Protein AF-T1J9W4-F1 (afdb_monomer_lite)

pLDDT: mean 79.95, std 18.76, range [46.22, 96.94]

Secondary structure (DSSP, 8-state):
--SHHHHHHHHTTGGG--------EEEEEEEPPTT--HHHHHHHTPPTTEEEEEEEESSSSEEEEEEEE-

Foldseek 3Di:
DPPVVVVVVVVVVVVPPPDPPV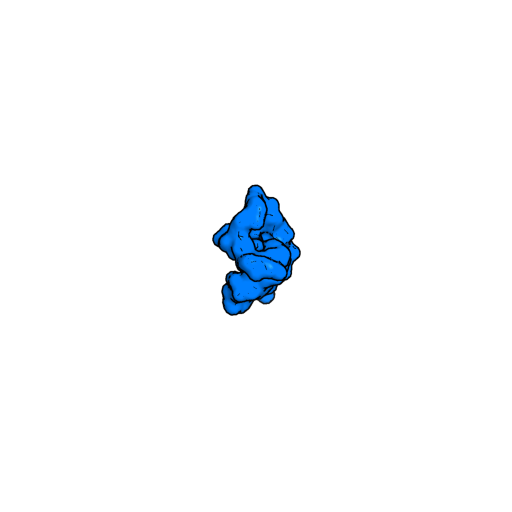FDKDKDKDWDDPPDDQVVVLCVVADPQWDWDDWDDPDPTMIITIITGD

Sequence (70 aa):
MKAYLLCFLLLSAVLLIGTAEGKSKMKMEISKRPGLNCYDSCRWAAPSGYKLKEASAKSSTKCKCKYKSY

Organism: Strigamia maritima (NCBI:txid126957)

Radius of gyration: 22.41 Å; chains: 1; bounding box: 40×19×70 Å

Structure (mmCIF, N/CA/C/O backbone):
data_AF-T1J9W4-F1
#
_entry.id   AF-T1J9W4-F1
#
loop_
_atom_site.group_PDB
_atom_site.id
_atom_site.type_symbol
_atom_site.label_atom_id
_atom_site.label_alt_id
_atom_site.label_comp_id
_atom_site.label_asym_id
_atom_site.label_entity_id
_atom_site.label_seq_id
_atom_site.pdbx_PDB_ins_code
_atom_site.Cartn_x
_atom_site.Cartn_y
_atom_site.Cartn_z
_atom_site.occupancy
_atom_site.B_iso_or_equiv
_atom_site.auth_seq_id
_atom_site.auth_comp_id
_atom_site.auth_asym_id
_atom_site.auth_atom_id
_atom_site.pdbx_PDB_model_num
ATOM 1 N N . MET A 1 1 ? -25.435 14.098 53.707 1.00 51.91 1 MET A N 1
ATOM 2 C CA . MET A 1 1 ? -25.478 14.524 52.286 1.00 51.91 1 MET A CA 1
ATOM 3 C C . MET A 1 1 ? -24.077 14.459 51.656 1.00 51.91 1 MET A C 1
ATOM 5 O O . MET A 1 1 ? -23.516 15.482 51.303 1.00 51.91 1 MET A O 1
ATOM 9 N N . LYS A 1 2 ? -23.459 13.270 51.573 1.00 51.84 2 LYS A N 1
ATOM 10 C CA . LYS A 1 2 ? -22.066 13.094 51.088 1.00 51.84 2 LYS A CA 1
ATOM 11 C C . LYS A 1 2 ? -21.895 11.927 50.099 1.00 51.84 2 LYS A C 1
ATOM 13 O O . LYS A 1 2 ? -20.792 11.687 49.636 1.00 51.84 2 LYS A O 1
ATOM 18 N N . ALA A 1 3 ? -22.982 11.227 49.759 1.00 54.09 3 ALA A N 1
ATOM 19 C CA . ALA A 1 3 ? -22.960 10.105 48.816 1.00 54.09 3 ALA A CA 1
ATOM 20 C C . ALA A 1 3 ? -23.112 10.549 47.347 1.00 54.09 3 ALA A C 1
ATOM 22 O O . ALA A 1 3 ? -22.640 9.871 46.443 1.00 54.09 3 ALA A O 1
ATOM 23 N N . TYR A 1 4 ? -23.707 11.723 47.103 1.00 55.03 4 TYR A N 1
ATOM 24 C CA . TYR A 1 4 ? -23.960 12.224 45.747 1.00 55.03 4 TYR A CA 1
ATOM 25 C C . TYR A 1 4 ? -22.690 12.674 45.006 1.00 55.03 4 TYR A C 1
ATOM 27 O O . TYR A 1 4 ? -22.672 12.672 43.779 1.00 55.03 4 TYR A O 1
ATOM 35 N N . LEU A 1 5 ? -21.616 13.016 45.734 1.00 51.19 5 LEU A N 1
ATOM 36 C CA . LEU A 1 5 ? -20.354 13.455 45.128 1.00 51.19 5 LEU A CA 1
ATOM 37 C C . LEU A 1 5 ? -19.605 12.304 44.433 1.00 51.19 5 LEU A C 1
ATOM 39 O O . LEU A 1 5 ? -18.985 12.511 43.395 1.00 51.19 5 LEU A O 1
ATOM 43 N N . LEU A 1 6 ? -19.684 11.086 44.984 1.00 52.94 6 LEU A N 1
ATOM 44 C CA . LEU A 1 6 ? -18.998 9.912 44.433 1.00 52.94 6 LEU A CA 1
ATOM 45 C C . LEU A 1 6 ? -19.667 9.395 43.153 1.00 52.94 6 LEU A C 1
ATOM 47 O O . LEU A 1 6 ? -18.972 9.000 42.220 1.00 52.94 6 LEU A O 1
ATOM 51 N N . CYS A 1 7 ? -20.999 9.467 43.061 1.00 54.81 7 CYS A N 1
ATOM 52 C CA . CYS A 1 7 ? -21.715 9.068 41.845 1.00 54.81 7 CYS A CA 1
ATOM 53 C C . CYS A 1 7 ? -21.411 9.978 40.644 1.00 54.81 7 CYS A C 1
ATOM 55 O O . CYS A 1 7 ? -21.369 9.499 39.513 1.00 54.81 7 CYS A O 1
ATOM 57 N N . PHE A 1 8 ? -21.156 11.271 40.868 1.00 55.00 8 PHE A N 1
ATOM 58 C CA . PHE A 1 8 ? -20.884 12.222 39.783 1.00 55.00 8 PHE A CA 1
ATOM 59 C C . PHE A 1 8 ? -19.514 11.990 39.112 1.00 55.00 8 PHE A C 1
ATOM 61 O O . PHE A 1 8 ? -19.353 12.193 37.906 1.00 55.00 8 PHE A O 1
ATOM 68 N N . LEU A 1 9 ? -18.535 11.497 39.878 1.00 52.25 9 LEU A N 1
ATOM 69 C CA . LEU A 1 9 ? -17.198 11.148 39.383 1.00 52.25 9 LEU A CA 1
ATOM 70 C C . LEU A 1 9 ? -17.211 9.925 38.453 1.00 52.25 9 LEU A C 1
ATOM 72 O O . LEU A 1 9 ? -16.473 9.902 37.471 1.00 52.25 9 LEU A O 1
ATOM 76 N N . LEU A 1 10 ? -18.080 8.943 38.710 1.00 52.28 10 LEU A N 1
ATOM 77 C CA . LEU A 1 10 ? -18.188 7.731 37.886 1.00 52.28 10 LEU A CA 1
ATOM 78 C C . LEU A 1 10 ? -18.851 7.990 36.524 1.00 52.28 10 LEU A C 1
ATOM 80 O O . LEU A 1 10 ? -18.423 7.423 35.520 1.00 52.28 10 LEU A O 1
ATOM 84 N N . LEU A 1 11 ? -19.845 8.881 36.453 1.00 52.16 11 LEU A N 1
ATOM 85 C CA . LEU A 1 11 ? -20.521 9.215 35.190 1.00 52.16 11 LEU A CA 1
ATOM 86 C C . LEU A 1 11 ? -19.641 10.012 34.216 1.00 52.16 11 LEU A C 1
ATOM 88 O O . LEU A 1 11 ? -19.808 9.899 33.003 1.00 52.16 11 LEU A O 1
ATOM 92 N N . SER A 1 12 ? -18.667 10.769 34.724 1.00 52.81 12 SER A N 1
ATOM 93 C CA . SER A 1 12 ? -17.794 11.610 33.891 1.00 52.81 12 SER A CA 1
ATOM 94 C C . SER A 1 12 ? -16.774 10.799 33.076 1.00 52.81 12 SER A C 1
ATOM 96 O O . SER A 1 12 ? -16.266 11.283 32.067 1.00 52.81 12 SER A O 1
ATOM 98 N N . ALA A 1 13 ? -16.503 9.546 33.463 1.00 53.66 13 ALA A N 1
ATOM 99 C CA . ALA A 1 13 ? -15.598 8.657 32.732 1.00 53.66 13 ALA A CA 1
ATOM 100 C C . ALA A 1 13 ? -16.223 8.070 31.451 1.00 53.66 13 ALA A C 1
ATOM 102 O O . ALA A 1 13 ? -15.499 7.674 30.539 1.00 53.66 13 ALA A O 1
ATOM 103 N N . VAL A 1 14 ? -17.557 8.037 31.349 1.00 54.94 14 VAL A N 1
ATOM 104 C CA . VAL A 1 14 ? -18.258 7.416 30.209 1.00 54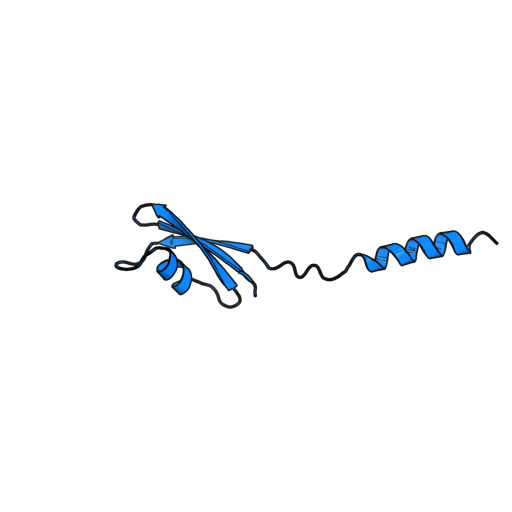.94 14 VAL A CA 1
ATOM 105 C C . VAL A 1 14 ? -18.230 8.312 28.959 1.00 54.94 14 VAL A C 1
ATOM 107 O O . VAL A 1 14 ? -18.332 7.820 27.839 1.00 54.94 14 VAL A O 1
ATOM 110 N N . LEU A 1 15 ? -18.006 9.622 29.118 1.00 49.06 15 LEU A N 1
ATOM 111 C CA . LEU A 1 15 ? -18.017 10.600 28.019 1.00 49.06 15 LEU A CA 1
ATOM 112 C C . LEU A 1 15 ? -16.742 10.614 27.153 1.00 49.06 15 LEU A C 1
ATOM 114 O O . LEU A 1 15 ? -16.741 11.238 26.095 1.00 49.06 15 LEU A O 1
ATOM 118 N N . LEU A 1 16 ? -15.664 9.928 27.555 1.00 51.78 16 LEU A N 1
ATOM 119 C CA . LEU A 1 16 ? -14.394 9.914 26.808 1.00 51.78 16 LEU A CA 1
ATOM 120 C C . LEU A 1 16 ? -14.273 8.785 25.776 1.00 51.78 16 LEU A C 1
ATOM 122 O O . LEU A 1 16 ? -13.308 8.766 25.014 1.00 51.78 16 LEU A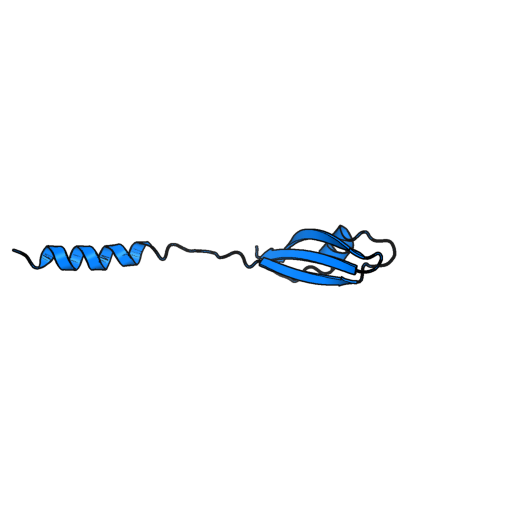 O 1
ATOM 126 N N . ILE A 1 17 ? -15.261 7.893 25.663 1.00 53.88 17 ILE A N 1
ATOM 127 C CA . ILE A 1 17 ? -15.330 6.907 24.568 1.00 53.88 17 ILE A CA 1
ATOM 128 C C . ILE A 1 17 ? -16.022 7.552 23.351 1.00 53.88 17 ILE A C 1
ATOM 130 O O . ILE A 1 17 ? -16.894 6.983 22.702 1.00 53.88 17 ILE A O 1
ATOM 134 N N . GLY A 1 18 ? -15.657 8.799 23.052 1.00 46.22 18 GLY A N 1
ATOM 135 C CA . GLY A 1 18 ? -16.024 9.471 21.817 1.00 46.22 18 GLY A CA 1
ATOM 136 C C . GLY A 1 18 ? -15.199 8.881 20.683 1.00 46.22 18 GLY A C 1
ATOM 137 O O . GLY A 1 18 ? -14.046 9.258 20.508 1.00 46.22 18 GLY A O 1
ATOM 138 N N . THR A 1 19 ? -15.778 7.910 19.973 1.00 52.53 19 THR A N 1
ATOM 139 C CA . THR A 1 19 ? -15.537 7.609 18.551 1.00 52.53 19 THR A CA 1
ATOM 140 C C . THR A 1 19 ? -14.155 8.012 18.029 1.00 52.53 19 THR A C 1
ATOM 142 O O . THR A 1 19 ? -14.019 8.870 17.155 1.00 52.53 19 THR A O 1
ATOM 145 N N . ALA A 1 20 ? -13.100 7.360 18.519 1.00 52.06 20 ALA A N 1
ATOM 146 C CA . ALA A 1 20 ? -11.886 7.261 17.733 1.00 52.06 20 ALA A CA 1
ATOM 147 C C . ALA A 1 20 ? -12.210 6.305 16.580 1.00 52.06 20 ALA A C 1
ATOM 149 O O . ALA A 1 20 ? -11.896 5.118 16.639 1.00 52.06 20 ALA A O 1
ATOM 150 N N . GLU A 1 21 ? -12.867 6.814 15.532 1.00 53.00 21 GLU A N 1
ATOM 151 C CA . GLU A 1 21 ? -12.803 6.220 14.198 1.00 53.00 21 GLU A CA 1
ATOM 152 C C . GLU A 1 21 ? -11.334 6.276 13.775 1.00 53.00 21 GLU A C 1
ATOM 154 O O . GLU A 1 21 ? -10.848 7.192 13.100 1.00 53.00 21 GLU A O 1
ATOM 159 N N . GLY A 1 22 ? -10.571 5.322 14.301 1.00 59.22 22 GLY A N 1
ATOM 160 C CA . GLY A 1 22 ? -9.154 5.170 14.082 1.00 59.22 22 GLY A CA 1
ATOM 161 C C . GLY A 1 22 ? -8.970 4.720 12.653 1.00 59.22 22 GLY A C 1
ATOM 162 O O . GLY A 1 22 ? -8.847 3.529 12.396 1.00 59.22 22 GLY A O 1
ATOM 163 N N . LYS A 1 23 ? -8.973 5.672 11.714 1.00 71.19 23 LYS A N 1
ATOM 164 C CA . LYS A 1 23 ? -8.712 5.389 10.303 1.00 71.19 23 LYS A CA 1
ATOM 165 C C . LYS A 1 23 ? -7.419 4.588 10.203 1.00 71.19 23 LYS A C 1
ATOM 167 O O . LYS A 1 23 ? -6.331 5.121 10.460 1.00 71.19 23 LYS A O 1
ATOM 172 N N . SER A 1 24 ? -7.554 3.312 9.860 1.00 80.38 24 SER A N 1
ATOM 173 C CA . SER A 1 24 ? -6.472 2.340 9.924 1.00 80.38 24 SER A CA 1
ATOM 174 C C . SER A 1 24 ? -5.419 2.699 8.883 1.00 80.38 24 SER A C 1
ATOM 176 O O . SER A 1 24 ? -5.727 2.895 7.704 1.00 80.38 24 SER A O 1
ATOM 178 N N . LYS A 1 25 ? -4.166 2.859 9.319 1.00 88.44 25 LYS A N 1
ATOM 179 C CA . LYS A 1 25 ? -3.035 3.146 8.430 1.00 88.44 25 LYS A CA 1
ATOM 180 C C . LYS A 1 25 ? -2.377 1.828 8.045 1.00 88.44 25 LYS A C 1
ATOM 182 O O . LYS A 1 25 ? -1.842 1.138 8.906 1.00 88.44 25 LYS A O 1
ATOM 187 N N . MET A 1 26 ? -2.342 1.526 6.754 1.00 90.56 26 MET A N 1
ATOM 188 C CA . MET A 1 26 ? -1.689 0.334 6.217 1.00 90.56 26 MET A CA 1
ATOM 189 C C . MET A 1 26 ? -0.418 0.731 5.464 1.00 90.56 26 MET A C 1
ATOM 191 O O . MET A 1 26 ? -0.416 1.696 4.702 1.00 90.56 26 MET A O 1
ATOM 195 N N . LYS A 1 27 ? 0.678 -0.001 5.669 1.00 93.44 27 LYS A N 1
ATOM 196 C CA . LYS A 1 27 ? 1.917 0.149 4.892 1.00 93.44 27 LYS A CA 1
ATOM 197 C C . LYS A 1 27 ? 2.151 -1.138 4.116 1.00 93.44 27 LYS A C 1
ATOM 199 O O . LYS A 1 27 ? 2.100 -2.209 4.708 1.00 93.44 27 LYS A O 1
ATOM 204 N N . MET A 1 28 ? 2.430 -1.025 2.827 1.00 92.69 28 MET A N 1
ATOM 205 C CA . MET A 1 28 ? 2.680 -2.164 1.948 1.00 92.69 28 MET A CA 1
ATOM 206 C C . MET A 1 28 ? 3.910 -1.889 1.088 1.00 92.69 28 MET A C 1
ATOM 208 O O . MET A 1 28 ? 4.164 -0.747 0.704 1.00 92.69 28 MET A O 1
ATOM 212 N N . GLU A 1 29 ? 4.684 -2.926 0.797 1.00 95.69 29 GLU A N 1
ATOM 213 C CA . GLU A 1 29 ? 5.756 -2.881 -0.194 1.00 95.69 29 GLU A CA 1
ATOM 214 C C . GLU A 1 29 ? 5.315 -3.694 -1.406 1.00 95.69 29 GLU A C 1
ATOM 216 O O . GLU A 1 29 ? 4.866 -4.828 -1.257 1.00 95.69 29 GLU A O 1
ATOM 221 N N . ILE A 1 30 ? 5.432 -3.107 -2.593 1.00 95.25 30 ILE A N 1
ATOM 222 C CA . ILE A 1 30 ? 5.097 -3.767 -3.855 1.00 95.25 30 ILE A CA 1
ATOM 223 C C . ILE A 1 30 ? 6.249 -3.633 -4.841 1.00 95.25 30 ILE A C 1
ATOM 225 O O . ILE A 1 30 ? 7.051 -2.695 -4.769 1.00 95.25 30 ILE A O 1
ATOM 229 N N . SER A 1 31 ? 6.288 -4.530 -5.817 1.00 94.88 31 SER A N 1
ATOM 230 C CA . SER A 1 31 ? 7.137 -4.355 -6.989 1.00 94.88 31 SER A CA 1
ATOM 231 C C . SER A 1 31 ? 6.570 -3.254 -7.886 1.00 94.88 31 SER A C 1
ATOM 233 O O . SER A 1 31 ? 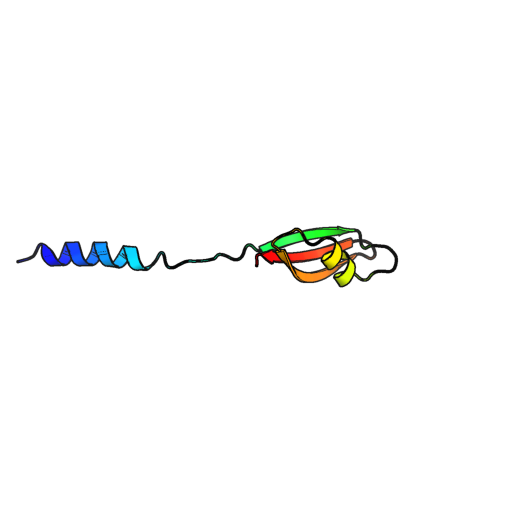5.367 -3.197 -8.149 1.00 94.88 31 SER A O 1
ATOM 235 N N . LYS A 1 32 ? 7.447 -2.369 -8.360 1.00 94.44 32 LYS A N 1
ATOM 236 C CA . LYS A 1 32 ? 7.128 -1.342 -9.350 1.00 94.44 32 LYS A CA 1
ATOM 237 C C . LYS A 1 32 ? 6.717 -2.032 -10.647 1.00 94.44 32 LYS A C 1
ATOM 239 O O . LYS A 1 32 ? 7.448 -2.887 -11.148 1.00 94.44 32 LYS A O 1
ATOM 244 N N . ARG A 1 33 ? 5.566 -1.656 -11.201 1.00 92.75 33 ARG A N 1
ATOM 245 C CA . ARG A 1 33 ? 5.140 -2.179 -12.501 1.00 92.75 33 ARG A CA 1
ATOM 246 C C . ARG A 1 33 ? 5.996 -1.577 -13.626 1.00 92.75 33 ARG A C 1
ATOM 248 O O . ARG A 1 33 ? 6.316 -0.386 -13.561 1.00 92.75 33 ARG A O 1
ATOM 255 N N . PRO A 1 34 ? 6.349 -2.360 -14.661 1.00 91.62 34 PRO A N 1
ATOM 256 C CA . PRO A 1 34 ? 7.047 -1.838 -15.832 1.00 91.62 34 PRO A CA 1
ATOM 257 C C . PRO A 1 34 ? 6.260 -0.684 -16.463 1.00 91.62 34 PRO A C 1
ATOM 259 O O . PRO A 1 34 ? 5.040 -0.762 -16.579 1.00 91.62 34 PRO A O 1
ATOM 262 N N . GLY A 1 35 ? 6.945 0.400 -16.832 1.00 90.06 35 GLY A N 1
ATOM 263 C CA . GLY A 1 35 ? 6.322 1.566 -17.473 1.00 90.06 35 GLY A CA 1
ATOM 264 C C . GLY A 1 35 ? 5.483 2.470 -16.558 1.00 90.06 35 GLY A C 1
ATOM 265 O O . GLY A 1 35 ? 5.026 3.513 -17.011 1.00 90.06 35 GLY A O 1
ATOM 266 N N . LEU A 1 36 ? 5.310 2.130 -15.276 1.00 93.19 36 LEU A N 1
ATOM 267 C CA . LEU A 1 36 ? 4.575 2.953 -14.310 1.00 93.19 36 LEU A CA 1
ATOM 268 C C . LEU A 1 36 ? 5.505 3.541 -13.252 1.00 93.19 36 LEU A C 1
ATOM 270 O O . LEU A 1 36 ? 6.520 2.951 -12.882 1.00 93.19 36 LEU A O 1
ATOM 274 N N . ASN A 1 37 ? 5.148 4.706 -12.713 1.00 93.44 37 ASN A N 1
ATOM 275 C CA . ASN A 1 37 ? 5.809 5.240 -11.525 1.00 93.44 37 ASN A CA 1
ATOM 276 C C . ASN A 1 37 ? 5.309 4.509 -10.253 1.00 93.44 37 ASN A C 1
ATOM 278 O O . ASN A 1 37 ? 4.390 3.681 -10.290 1.00 93.44 37 ASN A O 1
ATOM 282 N N . CYS A 1 38 ? 5.933 4.790 -9.104 1.00 93.38 38 CYS A N 1
ATOM 283 C CA . CYS A 1 38 ? 5.530 4.156 -7.847 1.00 93.38 38 CYS A CA 1
ATOM 284 C C . CYS A 1 38 ? 4.148 4.591 -7.359 1.00 93.38 38 CYS A C 1
ATOM 286 O O . CYS A 1 38 ? 3.473 3.795 -6.714 1.00 93.38 38 CYS A O 1
ATOM 288 N N . TYR A 1 39 ? 3.718 5.815 -7.664 1.00 93.81 39 TYR A N 1
ATOM 289 C CA . TYR A 1 39 ? 2.393 6.289 -7.283 1.00 93.81 39 TYR A CA 1
ATOM 290 C C . TYR A 1 39 ? 1.303 5.479 -7.984 1.00 93.81 39 TYR A C 1
ATOM 292 O O . TYR A 1 39 ? 0.432 4.922 -7.319 1.00 93.81 39 TYR A O 1
ATOM 300 N N . ASP A 1 40 ? 1.410 5.320 -9.301 1.00 95.38 40 ASP A N 1
ATOM 301 C CA . ASP A 1 40 ? 0.472 4.538 -10.101 1.00 95.38 40 ASP A CA 1
ATOM 302 C C . ASP A 1 40 ? 0.525 3.062 -9.722 1.00 95.38 40 ASP A C 1
ATOM 304 O O . ASP A 1 40 ? -0.515 2.454 -9.480 1.00 95.38 40 ASP A O 1
ATOM 308 N N . SER A 1 41 ? 1.725 2.498 -9.552 1.00 95.50 41 SER A N 1
ATOM 309 C CA . SER A 1 41 ? 1.876 1.114 -9.079 1.00 95.50 41 SER A CA 1
ATOM 310 C C . SER A 1 41 ? 1.163 0.900 -7.736 1.00 95.50 41 SER A C 1
ATOM 312 O O . SER A 1 41 ? 0.397 -0.051 -7.583 1.00 95.5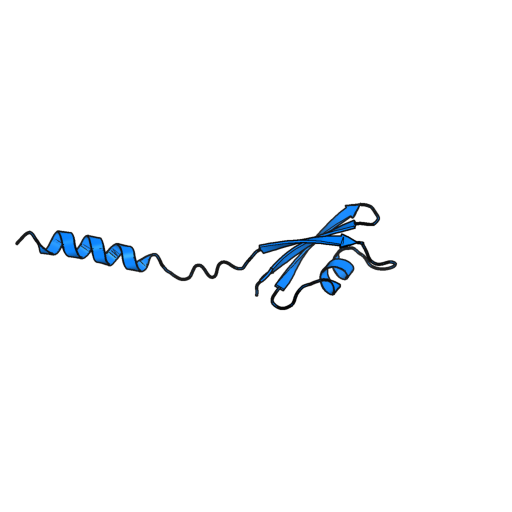0 41 SER A O 1
ATOM 314 N N . CYS A 1 42 ? 1.357 1.808 -6.773 1.00 95.19 42 CYS A N 1
ATOM 315 C CA . CYS A 1 42 ? 0.705 1.752 -5.464 1.00 95.19 42 CYS A CA 1
ATOM 316 C C . CYS A 1 42 ? -0.807 1.985 -5.547 1.00 95.19 42 CYS A C 1
ATOM 318 O O . CYS A 1 42 ? -1.561 1.404 -4.768 1.00 95.19 42 CYS A O 1
ATOM 320 N N . ARG A 1 43 ? -1.275 2.825 -6.472 1.00 94.31 43 ARG A N 1
ATOM 321 C CA . ARG A 1 43 ? -2.702 3.093 -6.670 1.00 94.31 43 ARG A CA 1
ATOM 322 C C . ARG A 1 43 ? -3.420 1.859 -7.208 1.00 94.31 43 ARG A C 1
ATOM 324 O O . ARG A 1 43 ? -4.499 1.541 -6.727 1.00 94.31 43 ARG A O 1
ATOM 331 N N . TRP A 1 44 ? -2.797 1.147 -8.143 1.00 93.69 44 TRP A N 1
ATOM 332 C CA . TRP A 1 44 ? -3.309 -0.113 -8.687 1.00 93.69 44 TRP A CA 1
ATOM 333 C C . TRP A 1 44 ? -3.341 -1.249 -7.660 1.00 93.69 44 TRP A C 1
ATOM 335 O O . TRP A 1 44 ? -4.223 -2.096 -7.726 1.00 93.69 44 TRP A O 1
ATOM 345 N N . ALA A 1 45 ? -2.392 -1.274 -6.724 1.00 93.38 45 ALA A N 1
ATOM 346 C CA . ALA A 1 45 ? -2.319 -2.287 -5.669 1.00 93.38 45 ALA A CA 1
ATOM 347 C C . ALA A 1 45 ? -3.140 -1.939 -4.410 1.00 93.38 45 ALA A C 1
ATOM 349 O O . ALA A 1 45 ? -3.025 -2.632 -3.401 1.00 93.38 45 ALA A O 1
ATOM 350 N N . ALA A 1 46 ? -3.921 -0.852 -4.426 1.00 93.00 46 ALA A N 1
ATOM 351 C CA . ALA A 1 46 ? -4.679 -0.413 -3.260 1.00 93.00 46 ALA A CA 1
ATOM 352 C C . ALA A 1 46 ? -5.773 -1.437 -2.888 1.00 93.00 46 ALA A C 1
ATOM 354 O O . ALA A 1 46 ? -6.612 -1.753 -3.734 1.00 93.00 46 ALA A O 1
ATOM 355 N N . PRO A 1 47 ? -5.806 -1.938 -1.640 1.00 89.62 47 PRO A N 1
ATOM 356 C CA . PRO A 1 47 ? -6.871 -2.829 -1.199 1.00 89.62 47 PRO A CA 1
ATOM 357 C C . PRO A 1 47 ? -8.208 -2.084 -1.077 1.00 89.62 47 PRO A C 1
ATOM 359 O O . PRO A 1 47 ? -8.249 -0.880 -0.811 1.00 89.62 47 PRO A O 1
ATOM 362 N N . SER A 1 48 ? -9.314 -2.814 -1.248 1.00 91.19 48 SER A N 1
ATOM 363 C CA . SER A 1 48 ? -10.660 -2.252 -1.088 1.00 91.19 48 SER A CA 1
ATOM 364 C C . SER A 1 48 ? -10.848 -1.677 0.319 1.00 91.19 48 SER A C 1
ATOM 366 O O . SER A 1 48 ? -10.361 -2.242 1.296 1.00 91.19 48 SER A O 1
ATOM 368 N N . GLY A 1 49 ? -11.523 -0.533 0.427 1.00 90.25 49 GLY A N 1
ATOM 369 C CA . GLY A 1 49 ? -11.694 0.170 1.702 1.00 90.25 49 GLY A CA 1
ATOM 370 C C . GLY A 1 49 ? -10.496 1.030 2.129 1.00 90.25 49 GLY A C 1
ATOM 371 O O . GLY A 1 49 ? -10.559 1.669 3.179 1.00 90.25 49 GLY A O 1
ATOM 372 N N . TYR A 1 50 ? -9.436 1.116 1.316 1.00 92.69 50 TYR A N 1
ATOM 373 C CA . TYR A 1 50 ? -8.255 1.930 1.596 1.00 92.69 50 TYR A CA 1
ATOM 374 C C . TYR A 1 50 ? -7.941 2.921 0.470 1.00 92.69 50 TYR A C 1
ATOM 376 O O . TYR A 1 50 ? -7.952 2.595 -0.713 1.00 92.69 50 TYR A O 1
ATOM 384 N N . LYS A 1 51 ? -7.566 4.146 0.847 1.00 92.44 51 LYS A N 1
ATOM 385 C CA . LYS A 1 51 ? -7.089 5.193 -0.064 1.00 92.44 51 LYS A CA 1
ATOM 386 C C . LYS A 1 51 ? -5.575 5.345 0.034 1.00 92.44 51 LYS A C 1
ATOM 388 O O . LYS A 1 51 ? -5.030 5.480 1.134 1.00 92.44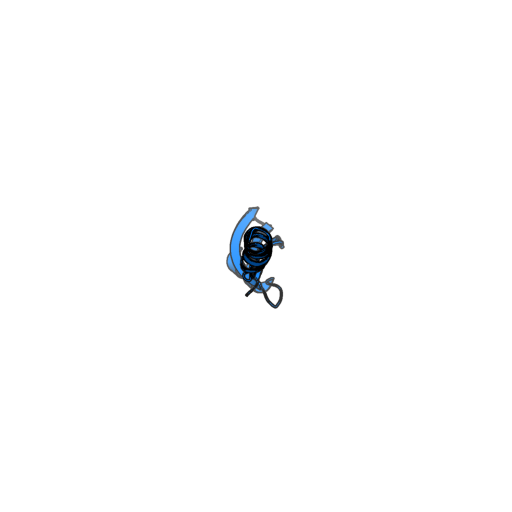 51 LYS A O 1
ATOM 393 N N . LEU A 1 52 ? -4.895 5.397 -1.114 1.00 94.62 52 LEU A N 1
ATOM 394 C CA . LEU A 1 52 ? -3.465 5.715 -1.178 1.00 94.62 52 LEU A CA 1
ATOM 395 C C . LEU A 1 52 ? -3.215 7.125 -0.624 1.00 94.62 52 LEU A C 1
ATOM 397 O O . LEU A 1 52 ? -3.845 8.096 -1.045 1.00 94.62 52 LEU A O 1
ATOM 401 N N . LYS A 1 53 ? -2.298 7.227 0.337 1.00 94.19 53 LYS A N 1
ATOM 402 C CA . LYS A 1 53 ? -1.869 8.489 0.949 1.00 94.19 53 LYS A CA 1
ATOM 403 C C . LYS A 1 53 ? -0.483 8.909 0.508 1.00 94.19 53 LYS A C 1
ATOM 405 O O . LYS A 1 53 ? -0.273 10.086 0.253 1.00 94.19 53 LYS A O 1
ATOM 410 N N . GLU A 1 54 ? 0.441 7.965 0.431 1.00 94.62 54 GLU A N 1
ATOM 411 C CA . GLU A 1 54 ? 1.825 8.241 0.069 1.00 94.62 54 GLU A CA 1
ATOM 412 C C . GLU A 1 54 ? 2.380 7.056 -0.712 1.00 94.62 54 GLU A C 1
ATOM 414 O O . GLU A 1 54 ? 2.089 5.902 -0.392 1.00 94.62 54 GLU A O 1
ATOM 419 N N . ALA A 1 55 ? 3.190 7.347 -1.720 1.00 95.38 55 ALA A N 1
ATOM 420 C CA . ALA A 1 55 ? 3.971 6.358 -2.437 1.00 95.38 55 ALA A CA 1
ATOM 421 C C . ALA A 1 55 ? 5.403 6.876 -2.545 1.00 95.38 55 ALA A C 1
ATOM 423 O O . ALA A 1 55 ? 5.623 8.038 -2.885 1.00 95.38 55 ALA A O 1
ATOM 424 N N . SER A 1 56 ? 6.375 6.021 -2.262 1.00 95.12 56 SER A N 1
ATOM 425 C CA . SER A 1 56 ? 7.793 6.369 -2.348 1.00 95.12 56 SER A CA 1
ATOM 426 C C . SER A 1 56 ? 8.561 5.240 -3.012 1.00 95.12 56 SER A C 1
ATOM 428 O O . SER A 1 56 ? 8.267 4.064 -2.789 1.00 95.12 56 SER A O 1
ATOM 430 N N . ALA A 1 57 ? 9.560 5.581 -3.821 1.00 94.44 57 ALA A N 1
ATOM 431 C CA . ALA A 1 57 ? 10.492 4.589 -4.335 1.00 94.44 57 ALA A CA 1
ATOM 432 C C . ALA A 1 57 ? 11.409 4.127 -3.196 1.00 94.44 57 ALA A C 1
ATOM 434 O O . ALA A 1 57 ? 12.014 4.948 -2.510 1.00 94.44 57 ALA A O 1
ATOM 435 N N . LYS A 1 58 ? 11.491 2.813 -2.982 1.00 92.19 58 LYS A N 1
ATOM 436 C CA . LYS A 1 58 ? 12.486 2.211 -2.082 1.00 92.19 58 LYS A CA 1
ATOM 437 C C . LYS A 1 58 ? 13.720 1.767 -2.868 1.00 92.19 58 LYS A C 1
ATOM 439 O O . LYS A 1 58 ? 14.830 1.829 -2.359 1.00 92.19 58 LYS A O 1
ATOM 444 N N . SER A 1 59 ? 13.511 1.331 -4.107 1.00 91.75 59 SER A N 1
ATOM 445 C CA . SER A 1 59 ? 14.553 1.007 -5.081 1.00 91.75 59 SER A CA 1
ATOM 446 C C . SER A 1 59 ? 14.022 1.228 -6.502 1.00 91.75 59 SER A C 1
ATOM 448 O O . SER A 1 59 ? 12.857 1.585 -6.691 1.00 91.75 59 SER A O 1
ATOM 450 N N . SER A 1 60 ? 14.856 0.981 -7.514 1.00 87.06 60 SER A N 1
ATOM 451 C CA . SER A 1 60 ? 14.467 1.029 -8.932 1.00 87.06 60 SER A CA 1
ATOM 452 C C . SER A 1 60 ? 13.275 0.119 -9.268 1.00 87.06 60 SER A C 1
ATOM 454 O O . SER A 1 60 ? 12.505 0.432 -10.177 1.00 87.06 60 SER A O 1
ATOM 456 N N . THR A 1 61 ? 13.090 -0.964 -8.508 1.00 91.81 61 THR A N 1
ATOM 457 C CA . THR A 1 61 ? 12.074 -2.001 -8.737 1.00 91.81 61 THR A CA 1
ATOM 458 C C . THR A 1 61 ? 11.054 -2.145 -7.611 1.00 91.81 61 THR A C 1
ATOM 460 O O . THR A 1 61 ? 10.102 -2.903 -7.772 1.00 91.81 61 THR A O 1
ATOM 463 N N . LYS A 1 62 ? 11.199 -1.441 -6.481 1.00 95.00 62 LYS A N 1
ATOM 464 C CA . LYS A 1 62 ? 10.290 -1.559 -5.329 1.00 95.00 62 LYS A CA 1
ATOM 465 C C . LYS A 1 62 ? 9.720 -0.219 -4.891 1.00 95.00 62 LYS A C 1
ATOM 467 O O . LYS A 1 62 ? 10.434 0.780 -4.773 1.00 95.00 62 LYS A O 1
ATOM 472 N N . CYS A 1 63 ? 8.440 -0.237 -4.546 1.00 96.44 63 CYS A N 1
ATOM 473 C CA . CYS A 1 63 ? 7.681 0.911 -4.079 1.00 96.44 63 CYS A CA 1
ATOM 474 C C . CYS A 1 63 ? 7.129 0.648 -2.679 1.00 96.44 63 CYS A C 1
ATOM 476 O O . CYS A 1 63 ? 6.623 -0.433 -2.380 1.00 96.44 63 CYS A O 1
ATOM 478 N N . LYS A 1 64 ? 7.202 1.663 -1.822 1.00 96.94 64 LYS A N 1
ATOM 479 C CA . LYS A 1 64 ? 6.576 1.681 -0.505 1.00 96.94 64 LYS A CA 1
ATOM 480 C C . LYS A 1 64 ? 5.292 2.491 -0.594 1.00 96.94 64 LYS A C 1
ATOM 482 O O . LYS A 1 64 ? 5.333 3.675 -0.917 1.00 96.94 64 LYS A O 1
ATOM 487 N N . CYS A 1 65 ? 4.176 1.859 -0.277 1.00 96.19 65 CYS A N 1
ATOM 488 C CA . CYS A 1 65 ? 2.847 2.442 -0.326 1.00 96.19 65 CYS A CA 1
ATOM 489 C C . CYS A 1 65 ? 2.320 2.620 1.101 1.00 96.19 65 CYS A C 1
ATOM 491 O O . CYS A 1 65 ? 2.414 1.712 1.932 1.00 96.19 65 CYS A O 1
ATOM 493 N N . LYS A 1 66 ? 1.755 3.787 1.403 1.00 95.50 66 LYS A N 1
ATOM 494 C CA . LYS A 1 66 ? 1.005 4.039 2.636 1.00 95.50 66 LYS A CA 1
ATOM 495 C C . LYS A 1 66 ? -0.446 4.300 2.272 1.00 95.50 66 LYS A C 1
ATOM 497 O O . LYS A 1 66 ? -0.738 5.245 1.540 1.00 95.50 66 LYS A O 1
ATOM 502 N N . TYR A 1 67 ? -1.345 3.512 2.833 1.00 94.94 67 TYR A N 1
ATOM 503 C CA . TYR A 1 67 ? -2.781 3.658 2.680 1.00 94.94 67 TYR A CA 1
ATOM 504 C C . TYR A 1 67 ? -3.438 4.054 3.998 1.00 94.94 67 TYR A C 1
ATOM 506 O O . TYR A 1 67 ? -2.891 3.849 5.085 1.00 94.94 67 TYR A O 1
ATOM 514 N N . LYS A 1 68 ? -4.630 4.628 3.897 1.00 92.44 68 LYS A N 1
ATOM 515 C CA . LYS A 1 68 ? -5.493 4.955 5.030 1.00 92.44 68 LYS A CA 1
ATOM 516 C C . LYS A 1 68 ? -6.891 4.447 4.711 1.00 92.44 68 LYS A C 1
ATOM 518 O O . LYS A 1 68 ? -7.341 4.681 3.589 1.00 92.44 68 LYS A O 1
ATOM 523 N N . SER A 1 69 ? -7.545 3.768 5.648 1.00 90.25 69 SER A N 1
ATOM 524 C CA . SER A 1 69 ? -8.948 3.394 5.464 1.00 90.25 69 SER A CA 1
ATOM 525 C C . SER A 1 69 ? -9.794 4.647 5.217 1.00 90.25 69 SER A C 1
ATOM 527 O O . SER A 1 69 ? -9.411 5.747 5.656 1.00 90.25 69 SER A O 1
ATOM 529 N N . TYR A 1 70 ? -10.890 4.490 4.474 1.00 83.31 70 TYR A N 1
ATOM 530 C CA . TYR A 1 70 ? -11.877 5.562 4.322 1.00 83.31 70 TYR A CA 1
ATOM 531 C C . TYR A 1 70 ? -12.368 6.059 5.685 1.00 83.31 70 TYR A C 1
ATOM 533 O O . TYR A 1 70 ? -12.377 5.256 6.644 1.00 83.31 70 TYR A O 1
#